Protein AF-X0VJD3-F1 (afdb_monomer_lite)

Secondary structure (DSSP, 8-state):
--HHHHHHHTT----S-SS-EEEEEEEBTEEEETTT--EEE-SSTTTTT-TT-BT-HHHHHHHTTS-HHHHT----TTT---HHHHHHHHHHHHHTPPTT--EEEEESSHHHHHHHHHHHHHHHHHT-SS-TTT-SSS-EEEEE-

Organism: NCBI:txid412755

Structure (mmCIF, N/CA/C/O backbone):
data_AF-X0VJD3-F1
#
_entry.id   AF-X0VJD3-F1
#
loop_
_atom_site.group_PDB
_atom_site.id
_atom_site.type_symbol
_atom_site.label_atom_id
_atom_site.label_alt_id
_atom_site.label_comp_id
_atom_site.label_asym_id
_atom_site.label_entity_id
_atom_site.label_seq_id
_atom_site.pdbx_PDB_ins_code
_atom_site.Cartn_x
_atom_site.Cartn_y
_atom_site.Cartn_z
_atom_site.occupancy
_atom_site.B_iso_or_equiv
_atom_site.auth_seq_id
_atom_site.auth_comp_id
_atom_site.auth_asym_id
_atom_site.auth_atom_id
_atom_site.pdbx_PDB_model_num
ATOM 1 N N . MET A 1 1 ? -21.243 16.702 17.157 1.00 73.00 1 MET A N 1
ATOM 2 C CA . MET A 1 1 ? -21.025 16.266 15.757 1.00 73.00 1 MET A CA 1
ATOM 3 C C . MET A 1 1 ? -20.664 14.786 15.741 1.00 73.00 1 MET A C 1
ATOM 5 O O . MET A 1 1 ? -19.833 14.384 16.548 1.00 73.00 1 MET A O 1
ATOM 9 N N . SER A 1 2 ? -21.259 13.981 14.853 1.00 91.81 2 SER A N 1
ATOM 10 C CA . SER A 1 2 ? -20.820 12.595 14.615 1.00 91.81 2 SER A CA 1
ATOM 11 C C . SER A 1 2 ? -19.433 12.568 13.960 1.00 91.81 2 SER A C 1
ATOM 13 O O . SER A 1 2 ? -19.016 13.550 13.339 1.00 91.81 2 SER A O 1
ATOM 15 N N . ARG A 1 3 ? -18.711 11.444 14.045 1.00 95.50 3 ARG A N 1
ATOM 16 C CA . ARG A 1 3 ? -17.407 11.315 13.373 1.00 95.50 3 ARG A CA 1
ATOM 17 C C . ARG A 1 3 ? -17.502 11.520 11.848 1.00 95.50 3 ARG A C 1
ATOM 19 O O . ARG A 1 3 ? -16.632 12.173 11.288 1.00 95.50 3 ARG A O 1
ATOM 26 N N . LEU A 1 4 ? -18.586 11.076 11.202 1.00 94.88 4 LEU A N 1
ATOM 27 C CA . LEU A 1 4 ? -18.833 11.318 9.769 1.00 94.88 4 LEU A CA 1
ATOM 28 C C . LEU A 1 4 ? -19.010 12.809 9.455 1.00 94.88 4 LEU A C 1
ATOM 30 O O . LEU A 1 4 ? -18.400 13.324 8.528 1.00 94.88 4 LEU A O 1
ATOM 34 N N . SER A 1 5 ? -19.782 13.535 10.272 1.00 95.12 5 SER A N 1
ATOM 35 C CA . SER A 1 5 ? -19.975 14.979 10.068 1.00 95.12 5 SER A CA 1
ATOM 36 C C . SER A 1 5 ? -18.678 15.783 10.221 1.00 95.12 5 SER A C 1
ATOM 38 O O . SER A 1 5 ? -18.516 16.807 9.566 1.00 95.12 5 SER A O 1
ATOM 40 N N . ARG A 1 6 ? -17.724 15.295 11.029 1.00 97.12 6 ARG A N 1
ATOM 41 C CA . ARG A 1 6 ? -16.385 15.890 11.141 1.00 97.12 6 ARG A CA 1
ATOM 42 C C . ARG A 1 6 ? -15.562 15.687 9.867 1.00 97.12 6 ARG A C 1
ATOM 44 O O . ARG A 1 6 ? -14.858 16.608 9.482 1.00 97.12 6 ARG A O 1
ATOM 51 N N . LEU A 1 7 ? -15.663 14.530 9.203 1.00 96.75 7 LEU A N 1
ATOM 52 C CA . LEU A 1 7 ? -15.008 14.307 7.904 1.00 96.75 7 LEU A CA 1
ATOM 53 C C . LEU A 1 7 ? -15.555 15.264 6.841 1.00 96.75 7 LEU A C 1
ATOM 55 O O . LEU A 1 7 ? -14.773 15.934 6.174 1.00 96.75 7 LEU A O 1
ATOM 59 N N . ALA A 1 8 ? -16.882 15.393 6.761 1.00 95.94 8 ALA A N 1
ATOM 60 C CA . ALA A 1 8 ? -17.530 16.331 5.845 1.00 95.94 8 ALA A CA 1
ATOM 61 C C . ALA A 1 8 ? -17.113 17.785 6.111 1.00 95.94 8 ALA A C 1
ATOM 63 O O . ALA A 1 8 ? -16.750 18.513 5.192 1.00 95.94 8 ALA A O 1
ATOM 64 N N . HIS A 1 9 ? -17.092 18.195 7.382 1.00 97.75 9 HIS A N 1
ATOM 65 C CA . HIS A 1 9 ? -16.596 19.513 7.782 1.00 97.75 9 HIS A CA 1
ATOM 66 C C . HIS A 1 9 ? -15.129 19.741 7.386 1.00 97.75 9 HIS A C 1
ATOM 68 O O . HIS A 1 9 ? -14.742 20.859 7.064 1.00 97.75 9 HIS A O 1
ATOM 74 N N . ASN A 1 10 ? -14.317 18.684 7.377 1.00 97.19 10 ASN A N 1
ATOM 75 C CA . ASN A 1 10 ? -12.912 18.737 6.979 1.00 97.19 10 ASN A CA 1
ATOM 76 C C . ASN A 1 10 ? -12.704 18.681 5.452 1.00 97.19 10 ASN A C 1
ATOM 78 O O . ASN A 1 10 ? -11.579 18.481 5.005 1.00 97.19 10 ASN A O 1
ATOM 82 N N . GLY A 1 11 ? -13.760 18.854 4.650 1.00 96.81 11 GLY A N 1
ATOM 83 C CA . GLY A 1 11 ? -13.668 18.939 3.190 1.00 96.81 11 GLY A CA 1
ATOM 84 C C . GLY A 1 11 ? -13.664 17.593 2.466 1.00 96.81 11 GLY A C 1
ATOM 85 O O . GLY A 1 11 ? -13.398 17.554 1.268 1.00 96.81 11 GLY A O 1
ATOM 86 N N . ILE A 1 12 ? -13.963 16.494 3.161 1.00 97.38 12 ILE A N 1
ATOM 87 C CA . ILE A 1 12 ? -14.054 15.163 2.553 1.00 97.38 12 ILE A CA 1
ATOM 88 C C . ILE A 1 12 ? -15.503 14.871 2.158 1.00 97.38 12 ILE A C 1
ATOM 90 O O . ILE A 1 12 ? -16.405 14.962 2.991 1.00 97.38 12 ILE A O 1
ATOM 94 N N . LEU A 1 13 ? -15.738 14.467 0.908 1.00 96.88 13 LEU A N 1
ATOM 95 C CA . LEU A 1 13 ? -17.021 13.890 0.502 1.00 96.88 13 LEU A CA 1
ATOM 96 C C . LEU A 1 13 ? -17.207 12.535 1.203 1.00 96.88 13 LEU A C 1
ATOM 98 O O . LEU A 1 13 ? -16.339 11.672 1.130 1.00 96.88 13 LEU A O 1
ATOM 102 N N . VAL A 1 14 ? -18.326 12.356 1.908 1.00 96.00 14 VAL A N 1
ATOM 103 C CA . VAL A 1 14 ? -18.602 11.141 2.692 1.00 96.00 14 VAL A CA 1
ATOM 104 C C . VAL A 1 14 ? -19.651 10.289 1.974 1.00 96.00 14 VAL A C 1
ATOM 106 O O . VAL A 1 14 ? -20.824 10.308 2.337 1.00 96.00 14 VAL A O 1
ATOM 109 N N . ASP A 1 15 ? -19.226 9.562 0.944 1.00 95.81 15 ASP A N 1
ATOM 110 C CA . ASP A 1 15 ? -20.056 8.667 0.116 1.00 95.81 15 ASP A CA 1
ATOM 111 C C . ASP A 1 15 ? -19.701 7.172 0.263 1.00 95.81 15 ASP A C 1
ATOM 113 O O . ASP A 1 15 ? -20.410 6.305 -0.247 1.00 95.81 15 ASP A O 1
ATOM 117 N N . GLY A 1 16 ? -18.634 6.857 1.002 1.00 92.75 16 GLY A N 1
ATOM 118 C CA . GLY A 1 16 ? -18.245 5.488 1.334 1.00 92.75 16 GLY A CA 1
ATOM 119 C C . GLY A 1 16 ? -19.171 4.800 2.348 1.00 92.75 16 GLY A C 1
ATOM 120 O O . GLY A 1 16 ? -20.202 5.324 2.769 1.00 92.75 16 GLY A O 1
ATOM 121 N N . ILE A 1 17 ? -18.775 3.604 2.801 1.00 92.56 17 ILE A N 1
ATOM 122 C CA . ILE A 1 17 ? -19.527 2.855 3.821 1.00 92.56 17 ILE A CA 1
ATOM 123 C C . ILE A 1 17 ? -19.516 3.661 5.137 1.00 92.56 17 ILE A C 1
ATOM 125 O O . ILE A 1 17 ? -18.439 3.828 5.714 1.00 92.56 17 ILE A O 1
ATOM 129 N N . PRO A 1 18 ? -20.670 4.144 5.652 1.00 92.25 18 PRO A N 1
ATOM 130 C CA . PRO A 1 18 ? -20.730 5.164 6.705 1.00 92.25 18 PRO A CA 1
ATOM 131 C C . PRO A 1 18 ? -20.519 4.571 8.109 1.00 92.25 18 PRO A C 1
ATOM 133 O O . PRO A 1 18 ? -21.368 4.677 8.994 1.00 92.25 18 PRO A O 1
ATOM 136 N N . ARG A 1 19 ? -19.376 3.914 8.314 1.00 93.31 19 ARG A N 1
ATOM 137 C CA . ARG A 1 19 ? -18.949 3.264 9.557 1.00 93.31 19 ARG A CA 1
ATOM 138 C C . ARG A 1 19 ? -17.489 3.585 9.838 1.00 93.31 19 ARG A C 1
ATOM 140 O O . ARG A 1 19 ? -16.718 3.880 8.932 1.00 93.31 19 ARG A O 1
ATOM 147 N N . PHE A 1 20 ? -17.110 3.481 11.105 1.00 96.06 20 PHE A N 1
ATOM 148 C CA . PHE A 1 20 ? -15.708 3.514 11.507 1.00 96.06 20 PHE A CA 1
ATOM 149 C C . PHE A 1 20 ? -15.246 2.096 11.791 1.00 96.06 20 PHE A C 1
ATOM 151 O O . PHE A 1 20 ? -15.904 1.354 12.522 1.00 96.06 20 PHE A O 1
ATOM 158 N N . TRP A 1 21 ? -14.108 1.738 11.215 1.00 96.25 21 TRP A N 1
ATOM 159 C CA . TRP A 1 21 ? -13.557 0.395 11.281 1.00 96.25 21 TRP A CA 1
ATOM 160 C C . TRP A 1 21 ? -12.385 0.348 12.256 1.00 96.25 21 TRP A C 1
ATOM 162 O O . TRP A 1 21 ? -11.562 1.261 12.308 1.00 96.25 21 TRP A O 1
ATOM 172 N N . ASP A 1 22 ? -12.333 -0.713 13.048 1.00 97.44 22 ASP A N 1
ATOM 173 C CA . ASP A 1 22 ? -11.234 -1.021 13.950 1.00 97.44 22 ASP A CA 1
ATOM 174 C C . ASP A 1 22 ? -10.210 -1.880 13.211 1.00 97.44 22 ASP A C 1
ATOM 176 O O . ASP A 1 22 ? -10.310 -3.108 13.180 1.00 97.44 22 ASP A O 1
ATOM 180 N N . LEU A 1 23 ? -9.236 -1.223 12.582 1.00 96.00 23 LEU A N 1
ATOM 181 C CA . LEU A 1 23 ? -8.185 -1.917 11.845 1.00 96.00 23 LEU A CA 1
ATOM 182 C C . LEU A 1 23 ? -7.303 -2.757 12.769 1.00 96.00 23 LEU A C 1
ATOM 184 O O . LEU A 1 23 ? -6.951 -3.861 12.382 1.00 96.00 23 LEU A O 1
ATOM 188 N N . SER A 1 24 ? -7.004 -2.301 13.989 1.00 95.62 24 SER A N 1
ATOM 189 C CA . SER A 1 24 ? -6.176 -3.047 14.950 1.00 95.62 24 SER A CA 1
ATOM 190 C C . SER A 1 24 ? -6.854 -4.331 15.435 1.00 95.62 24 SER A C 1
ATOM 192 O O . SER A 1 24 ? -6.189 -5.341 15.647 1.00 95.62 24 SER A O 1
ATOM 194 N N . GLY A 1 25 ? -8.179 -4.308 15.595 1.00 96.00 25 GLY A N 1
ATOM 195 C CA . GLY A 1 25 ? -8.984 -5.472 15.976 1.00 96.00 25 GLY A CA 1
ATOM 196 C C . GLY A 1 25 ? -9.457 -6.350 14.811 1.00 96.00 25 GLY A C 1
ATOM 197 O O . GLY A 1 25 ? -10.116 -7.362 15.052 1.00 96.00 25 GLY A O 1
ATOM 198 N N . SER A 1 26 ? -9.164 -5.982 13.560 1.00 97.69 26 SER A N 1
ATOM 199 C CA . SER A 1 26 ? -9.545 -6.751 12.364 1.00 97.69 26 SER A CA 1
ATOM 200 C C . SER A 1 26 ? -8.495 -7.811 12.030 1.00 97.69 26 SER A C 1
ATOM 202 O O . SER A 1 26 ? -7.306 -7.557 12.175 1.00 97.69 26 SER A O 1
ATOM 204 N N . VAL A 1 27 ? -8.899 -9.010 11.595 1.00 97.31 27 VAL A N 1
ATOM 205 C CA . VAL A 1 27 ? -7.963 -10.127 11.341 1.00 97.31 27 VAL A CA 1
ATOM 206 C C . VAL A 1 27 ? -8.426 -10.987 10.166 1.00 97.31 27 VAL A C 1
ATOM 208 O O . VAL A 1 27 ? -9.565 -11.458 10.131 1.00 97.31 27 VAL A O 1
ATOM 211 N N . GLY A 1 28 ? -7.526 -11.254 9.218 1.00 96.75 28 GLY A N 1
ATOM 212 C CA . GLY A 1 28 ? -7.822 -12.003 7.997 1.00 96.75 28 GLY A CA 1
ATOM 213 C C . GLY A 1 28 ? -8.931 -11.321 7.197 1.00 96.75 28 GLY A C 1
ATOM 214 O O . GLY A 1 28 ? -8.925 -10.106 7.042 1.00 96.75 28 GLY A O 1
ATOM 215 N N . SER A 1 29 ? -9.926 -12.079 6.739 1.00 97.38 29 SER A N 1
ATOM 216 C CA . SER A 1 29 ? -11.098 -11.544 6.023 1.00 97.38 29 SER A CA 1
ATOM 217 C C . SER A 1 29 ? -12.192 -10.996 6.954 1.00 97.38 29 SER A C 1
ATOM 219 O O . SER A 1 29 ? -13.360 -10.974 6.581 1.00 97.38 29 SER A O 1
ATOM 221 N N . ARG A 1 30 ? -11.873 -10.632 8.203 1.00 97.94 30 ARG A N 1
ATOM 222 C CA . ARG A 1 30 ? -12.855 -10.152 9.189 1.00 97.94 30 ARG A CA 1
ATOM 223 C C . ARG A 1 30 ? -12.572 -8.707 9.571 1.00 97.94 30 ARG A C 1
ATOM 225 O O . ARG A 1 30 ? -11.562 -8.431 10.216 1.00 97.94 30 ARG A O 1
ATOM 232 N N . LEU A 1 31 ? -13.499 -7.823 9.217 1.00 97.50 31 LEU A N 1
ATOM 233 C CA . LEU A 1 31 ? -13.444 -6.393 9.499 1.00 97.50 31 LEU A CA 1
ATOM 234 C C . LEU A 1 31 ? -14.338 -6.059 10.698 1.00 97.50 31 LEU A C 1
ATOM 236 O O . LEU A 1 31 ? -15.534 -6.359 10.702 1.00 97.50 31 LEU A O 1
ATOM 240 N N . ARG A 1 32 ? -13.758 -5.454 11.733 1.00 98.06 32 ARG A N 1
ATOM 241 C CA . ARG A 1 32 ? -14.455 -5.108 12.977 1.00 98.06 32 ARG A CA 1
ATOM 242 C C . ARG A 1 32 ? -14.970 -3.673 12.928 1.00 98.06 32 ARG A C 1
ATOM 244 O O . ARG A 1 32 ? -14.218 -2.744 12.656 1.00 98.06 32 ARG A O 1
ATOM 251 N N . GLU A 1 33 ? -16.251 -3.469 13.215 1.00 97.56 33 GLU A N 1
ATOM 252 C CA . GLU A 1 33 ? -16.826 -2.133 13.401 1.00 97.56 33 GLU A CA 1
ATOM 253 C C . GLU A 1 33 ? -16.452 -1.577 14.781 1.00 97.56 33 GLU A C 1
ATOM 255 O O . GLU A 1 33 ? -16.603 -2.253 15.799 1.00 97.56 33 GLU A O 1
ATOM 260 N N . MET A 1 34 ? -16.003 -0.323 14.821 1.00 97.06 34 MET A N 1
ATOM 261 C CA . MET A 1 34 ? -15.495 0.326 16.031 1.00 97.06 34 MET A CA 1
ATOM 262 C C . MET A 1 34 ? -16.586 0.552 17.089 1.00 97.06 34 MET A C 1
ATOM 264 O O . MET A 1 34 ? -16.336 0.350 18.273 1.00 97.06 34 MET A O 1
ATOM 268 N N . ASP A 1 35 ? -17.785 0.979 16.677 1.00 95.25 35 ASP A N 1
ATOM 269 C CA . ASP A 1 35 ? -18.845 1.408 17.607 1.00 95.25 35 ASP A CA 1
ATOM 270 C C . ASP A 1 35 ? -19.565 0.245 18.290 1.00 95.25 35 ASP A C 1
ATOM 272 O O . ASP A 1 35 ? -19.893 0.317 19.472 1.00 95.25 35 ASP A O 1
ATOM 276 N N . THR A 1 36 ? -19.827 -0.830 17.549 1.00 96.62 36 THR A N 1
ATOM 277 C CA . THR A 1 36 ? -20.613 -1.968 18.048 1.00 96.62 36 THR A CA 1
ATOM 278 C C . THR A 1 36 ? -19.752 -3.187 18.366 1.00 96.62 36 THR A C 1
ATOM 280 O O . THR A 1 36 ? -20.227 -4.127 19.002 1.00 96.62 36 THR A O 1
ATOM 283 N N . GLY A 1 37 ? -18.510 -3.221 17.875 1.00 96.94 37 GLY A N 1
ATOM 284 C CA . GLY A 1 37 ? -17.661 -4.407 17.899 1.00 96.94 37 GL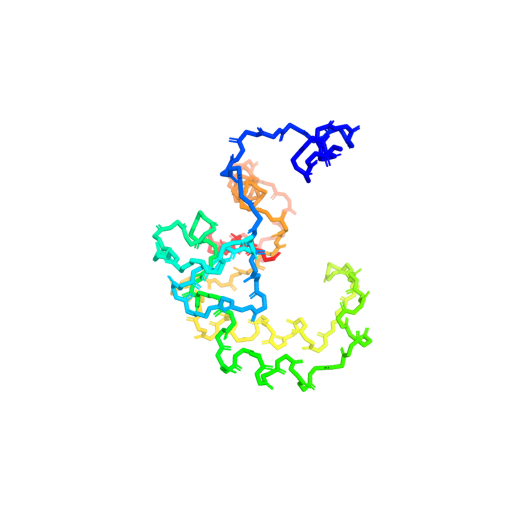Y A CA 1
ATOM 285 C C . GLY A 1 37 ? -18.122 -5.533 16.970 1.00 96.94 37 GLY A C 1
ATOM 286 O O . GLY A 1 37 ? -17.523 -6.609 17.007 1.00 96.94 37 GLY A O 1
ATOM 287 N N . ARG A 1 38 ? -19.167 -5.326 16.150 1.00 97.94 38 ARG A N 1
ATOM 288 C CA . ARG A 1 38 ? -19.652 -6.328 15.191 1.00 97.94 38 ARG A CA 1
ATOM 289 C C . ARG A 1 38 ? -18.576 -6.652 14.166 1.00 97.94 38 ARG A C 1
ATOM 291 O O . ARG A 1 38 ? -17.850 -5.775 13.702 1.00 97.94 38 ARG A O 1
ATOM 298 N N . ILE A 1 39 ? -18.516 -7.924 13.797 1.00 98.06 39 ILE A N 1
ATOM 299 C CA . ILE A 1 39 ? -17.559 -8.442 12.827 1.00 98.06 39 ILE A CA 1
ATOM 300 C C . ILE A 1 39 ? -18.281 -8.685 11.506 1.00 98.06 39 ILE A C 1
ATOM 302 O O . ILE A 1 39 ? -19.305 -9.365 11.465 1.00 98.06 39 ILE A O 1
ATOM 306 N N . PHE A 1 40 ? -17.713 -8.148 10.434 1.00 97.31 40 PHE A N 1
ATOM 307 C CA . PHE A 1 40 ? -18.177 -8.316 9.067 1.00 97.31 40 PHE A CA 1
ATOM 308 C C . PHE A 1 40 ? -17.192 -9.200 8.305 1.00 97.31 40 PHE A C 1
ATOM 310 O O . PHE A 1 40 ? -15.978 -9.057 8.452 1.00 97.31 40 PHE A O 1
ATOM 317 N N . LEU A 1 41 ? -17.717 -10.121 7.496 1.00 97.94 41 LEU A N 1
ATOM 318 C CA . LEU A 1 41 ? -16.912 -10.863 6.530 1.00 97.94 41 LEU A CA 1
ATOM 319 C C . LEU A 1 41 ? -16.642 -9.953 5.327 1.00 97.94 41 LEU A C 1
ATOM 321 O O . LEU A 1 41 ? -17.582 -9.447 4.714 1.00 97.94 41 LEU A O 1
ATOM 325 N N . ASP A 1 42 ? -15.369 -9.730 5.030 1.00 97.12 42 ASP A N 1
ATOM 326 C CA . ASP A 1 42 ? -14.917 -8.834 3.975 1.00 97.12 42 ASP A CA 1
ATOM 327 C C . ASP A 1 42 ? -14.748 -9.581 2.642 1.00 97.12 42 ASP A C 1
ATOM 329 O O . ASP A 1 42 ? -13.831 -10.386 2.481 1.00 97.12 42 ASP A O 1
ATOM 333 N N . PHE A 1 43 ? -15.636 -9.289 1.690 1.00 96.06 43 PHE A N 1
ATOM 334 C CA . PHE A 1 43 ? -15.516 -9.667 0.273 1.00 96.06 43 PHE A CA 1
ATOM 335 C C . PHE A 1 43 ? -15.123 -8.479 -0.621 1.00 96.06 43 PHE A C 1
ATOM 337 O O . PHE A 1 43 ? -15.105 -8.599 -1.842 1.00 96.06 43 PHE A O 1
ATOM 344 N N . HIS A 1 44 ? -14.851 -7.317 -0.026 1.00 94.38 44 HIS A N 1
ATOM 345 C CA . HIS A 1 44 ? -14.429 -6.108 -0.719 1.00 94.38 44 HIS A CA 1
ATOM 346 C C . HIS A 1 44 ? -12.903 -6.064 -0.864 1.00 94.38 44 HIS A C 1
ATOM 348 O O . HIS A 1 44 ? -12.399 -5.698 -1.925 1.00 94.38 44 HIS A O 1
ATOM 354 N N . THR A 1 45 ? -12.147 -6.482 0.160 1.00 93.69 45 THR A N 1
ATOM 355 C CA . THR A 1 45 ? -10.671 -6.606 0.131 1.00 93.69 45 THR A CA 1
ATOM 356 C C . THR A 1 45 ? -9.949 -5.336 -0.335 1.00 93.69 45 THR A C 1
ATOM 358 O O . THR A 1 45 ? -8.920 -5.392 -1.001 1.00 93.69 45 THR A O 1
ATOM 361 N N . GLY A 1 46 ? -10.519 -4.169 -0.023 1.00 92.25 46 GLY A N 1
ATOM 362 C CA . GLY A 1 46 ? -9.980 -2.875 -0.446 1.00 92.25 46 GLY A CA 1
ATOM 363 C C . GLY A 1 46 ? -9.943 -2.711 -1.967 1.00 92.25 46 GLY A C 1
ATOM 364 O O . GLY A 1 46 ? -8.920 -2.290 -2.493 1.00 92.25 46 GLY A O 1
ATOM 365 N N . TYR A 1 47 ? -11.010 -3.093 -2.674 1.00 93.88 47 TYR A N 1
ATOM 366 C CA . TYR A 1 47 ? -11.023 -3.159 -4.143 1.00 93.88 47 TYR A CA 1
ATOM 367 C C . TYR A 1 47 ? -9.970 -4.129 -4.712 1.00 93.88 47 TYR A C 1
ATOM 369 O O . TYR A 1 47 ? -9.399 -3.890 -5.770 1.00 93.88 47 TYR A O 1
ATOM 377 N N . GLY A 1 48 ? -9.700 -5.227 -3.998 1.00 94.06 48 GLY A N 1
ATOM 378 C CA . GLY A 1 48 ? -8.722 -6.247 -4.394 1.00 94.06 48 GLY A CA 1
ATOM 379 C C . GLY A 1 48 ? -7.271 -5.961 -3.984 1.00 94.06 48 GLY A C 1
ATOM 380 O O . GLY A 1 48 ? -6.403 -6.783 -4.262 1.00 94.06 48 GLY A O 1
ATOM 381 N N . SER A 1 49 ? -6.995 -4.845 -3.300 1.00 93.56 49 SER A N 1
ATOM 382 C CA . SER A 1 49 ? -5.640 -4.435 -2.883 1.00 93.56 49 SER A CA 1
ATOM 383 C C . SER A 1 49 ? -5.137 -5.073 -1.578 1.00 93.56 49 SER A C 1
ATOM 385 O O . SER A 1 49 ? -3.978 -4.890 -1.212 1.00 93.56 49 SER A O 1
ATOM 387 N N . LEU A 1 50 ? -5.971 -5.838 -0.859 1.00 94.94 50 LEU A N 1
ATOM 388 C CA . LEU A 1 50 ? -5.609 -6.507 0.402 1.00 94.94 50 LEU A CA 1
ATOM 389 C C . LEU A 1 50 ? -5.490 -8.037 0.240 1.00 94.94 50 LEU A C 1
ATOM 391 O O . LEU A 1 50 ? -6.336 -8.774 0.755 1.00 94.94 50 LEU A O 1
ATOM 395 N N . PRO A 1 51 ? -4.429 -8.560 -0.409 1.00 93.75 51 PRO A N 1
ATOM 396 C CA . PRO A 1 51 ? -4.321 -9.983 -0.750 1.00 93.75 51 PRO A CA 1
ATOM 397 C C . PRO A 1 51 ? -4.185 -10.916 0.465 1.00 93.75 51 PRO A C 1
ATOM 399 O O . PRO A 1 51 ? -4.514 -12.095 0.376 1.00 93.75 51 PRO A O 1
ATOM 402 N N . LEU A 1 52 ? -3.706 -10.409 1.607 1.00 95.75 52 LEU A N 1
ATOM 403 C CA . LEU A 1 52 ? -3.517 -11.189 2.841 1.00 95.75 52 LEU A CA 1
ATOM 404 C C . LEU A 1 52 ? -4.597 -10.919 3.905 1.00 95.75 52 LEU A C 1
ATOM 406 O O . LEU A 1 52 ? -4.541 -11.489 4.999 1.00 95.75 52 LEU A O 1
ATOM 410 N N . GLY A 1 53 ? -5.569 -10.051 3.602 1.00 96.50 53 GLY A N 1
ATOM 411 C CA . GLY A 1 53 ? -6.526 -9.531 4.577 1.00 96.50 53 GLY A CA 1
ATOM 412 C C . GLY A 1 53 ? -5.880 -8.649 5.655 1.00 96.50 53 GLY A C 1
ATOM 413 O O . GLY A 1 53 ? -4.732 -8.217 5.545 1.00 96.50 53 GLY A O 1
ATOM 414 N N . TYR A 1 54 ? -6.631 -8.371 6.719 1.00 97.31 54 TYR A N 1
ATOM 415 C CA . TYR A 1 54 ? -6.192 -7.507 7.815 1.00 97.31 54 TYR A CA 1
ATOM 416 C C . TYR A 1 54 ? -5.214 -8.234 8.751 1.00 97.31 54 TYR A C 1
ATOM 418 O O . TYR A 1 54 ? -5.456 -9.378 9.139 1.00 97.31 54 TYR A O 1
ATOM 426 N N . ASN A 1 55 ? -4.134 -7.559 9.163 1.00 96.88 55 ASN A N 1
ATOM 427 C CA . ASN A 1 55 ? -3.241 -7.993 10.250 1.00 96.88 55 ASN A CA 1
ATOM 428 C C . ASN A 1 55 ? -2.723 -9.437 10.137 1.00 96.88 55 ASN A C 1
ATOM 430 O O . ASN A 1 55 ? -2.717 -10.192 11.111 1.00 96.88 55 ASN A O 1
ATOM 434 N N . HIS A 1 56 ? -2.284 -9.841 8.942 1.00 97.00 56 HIS A N 1
ATOM 435 C CA . HIS A 1 56 ? -1.740 -11.180 8.730 1.00 97.00 56 HIS A CA 1
ATOM 436 C C . HIS A 1 56 ? -0.573 -11.463 9.709 1.00 97.00 56 HIS A C 1
ATOM 438 O O . HIS A 1 56 ? 0.406 -10.709 9.702 1.00 97.00 56 HIS A O 1
ATOM 444 N N . PRO A 1 57 ? -0.602 -12.549 10.514 1.00 95.12 57 PRO A N 1
ATOM 445 C CA . PRO A 1 57 ? 0.353 -12.750 11.611 1.00 95.12 57 PRO A CA 1
ATOM 446 C C . PRO A 1 57 ? 1.822 -12.706 11.182 1.00 95.12 57 PRO A C 1
ATOM 448 O O . PRO A 1 57 ? 2.639 -12.060 11.832 1.00 95.12 57 PRO A O 1
ATOM 451 N N . LYS A 1 58 ? 2.154 -13.322 10.038 1.00 95.69 58 LYS A N 1
ATOM 452 C CA . LYS A 1 58 ? 3.528 -13.298 9.506 1.00 95.69 58 LYS A CA 1
ATOM 453 C C . LYS A 1 58 ? 3.963 -11.910 9.031 1.00 95.69 58 LYS A C 1
ATOM 455 O O . LYS A 1 58 ? 5.152 -11.626 9.060 1.00 95.69 58 LYS A O 1
ATOM 460 N N . MET A 1 59 ? 3.029 -11.063 8.585 1.00 94.19 59 MET A N 1
ATOM 461 C CA . MET A 1 59 ? 3.360 -9.689 8.194 1.00 94.19 59 MET A CA 1
ATOM 462 C C . MET A 1 59 ? 3.633 -8.851 9.434 1.00 94.19 59 MET A C 1
ATOM 464 O O . MET A 1 59 ? 4.673 -8.212 9.502 1.00 94.19 59 MET A O 1
ATOM 468 N N . LEU A 1 60 ? 2.772 -8.938 10.453 1.00 94.44 60 LEU A N 1
ATOM 469 C CA . LEU A 1 60 ? 2.987 -8.239 11.721 1.00 94.44 60 LEU A CA 1
ATOM 470 C C . LEU A 1 60 ? 4.316 -8.627 12.381 1.00 94.44 60 LEU A C 1
ATOM 472 O O . LEU A 1 60 ? 5.058 -7.749 12.807 1.00 94.44 60 LEU A O 1
ATOM 476 N N . GLU A 1 61 ? 4.653 -9.920 12.404 1.00 95.12 61 GLU A N 1
ATOM 477 C CA . GLU A 1 61 ? 5.929 -10.407 12.946 1.00 95.12 61 GLU A CA 1
ATOM 478 C C . GLU A 1 61 ? 7.147 -9.847 12.185 1.00 95.12 61 GLU A C 1
ATOM 480 O O . GLU A 1 61 ? 8.192 -9.571 12.776 1.00 95.12 61 GLU A O 1
ATOM 485 N N . ARG A 1 62 ? 7.033 -9.678 10.862 1.00 91.56 62 ARG A N 1
ATOM 486 C CA . ARG A 1 62 ? 8.097 -9.100 10.029 1.00 91.56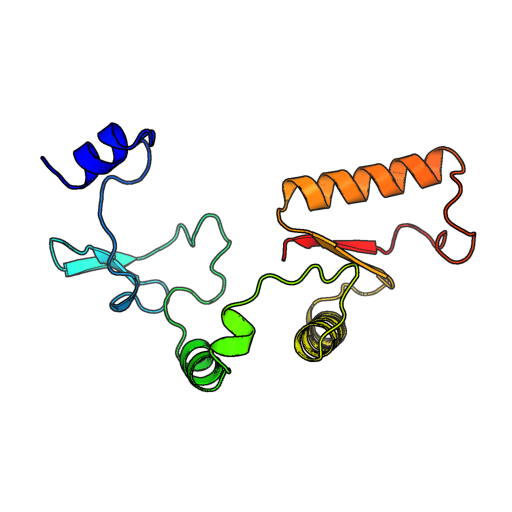 62 ARG A CA 1
ATOM 487 C 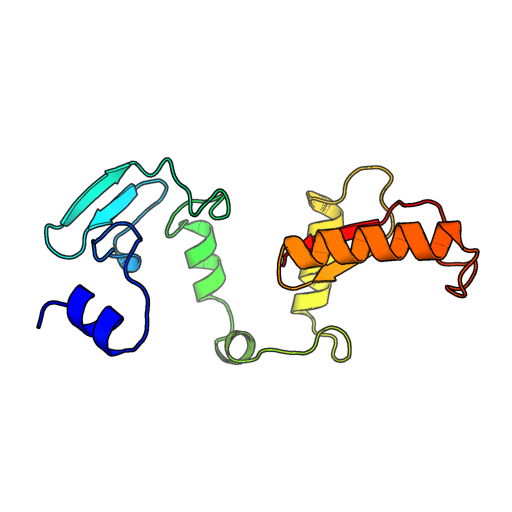C . ARG A 1 62 ? 8.191 -7.592 10.236 1.00 91.56 62 ARG A C 1
ATOM 489 O O . ARG A 1 62 ? 9.277 -7.099 10.517 1.00 91.56 62 ARG A O 1
ATOM 496 N N . CYS A 1 63 ? 7.063 -6.887 10.191 1.00 90.69 63 CYS A N 1
ATOM 497 C CA . CYS A 1 63 ? 6.992 -5.446 10.420 1.00 90.69 63 CYS A CA 1
ATOM 498 C C . CYS A 1 63 ? 7.496 -5.058 11.815 1.00 90.69 63 CYS A C 1
ATOM 500 O O . CYS A 1 63 ? 8.178 -4.050 11.942 1.00 90.69 63 CYS A O 1
ATOM 502 N N . SER A 1 64 ? 7.253 -5.874 12.850 1.00 91.75 64 SER A N 1
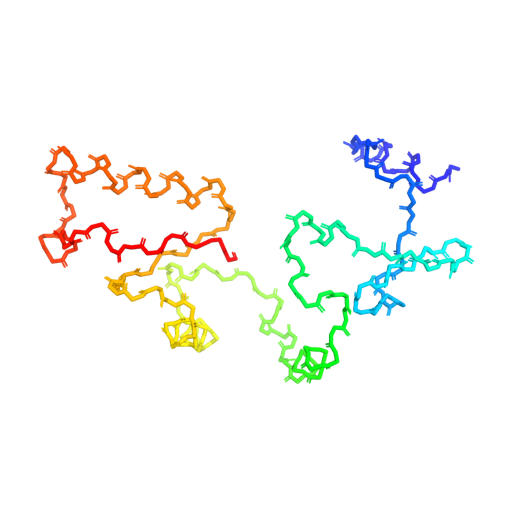ATOM 503 C CA . SER A 1 64 ? 7.761 -5.597 14.204 1.00 91.75 64 SER A CA 1
ATOM 504 C C . SER A 1 64 ? 9.287 -5.636 14.324 1.00 91.75 64 SER A C 1
ATOM 506 O O . SER A 1 64 ? 9.827 -5.179 15.326 1.00 91.75 64 SER A O 1
ATOM 508 N N . LYS A 1 65 ? 9.980 -6.211 13.334 1.00 92.06 65 LYS A N 1
ATOM 509 C CA . LYS A 1 65 ? 11.447 -6.295 13.287 1.00 92.06 65 LYS A CA 1
ATOM 510 C C . LYS A 1 65 ? 12.068 -5.194 12.422 1.00 92.06 65 LYS A C 1
ATOM 512 O O . LYS A 1 65 ? 13.290 -5.121 12.355 1.00 92.06 65 LYS A O 1
ATOM 517 N N . TRP A 1 66 ? 11.257 -4.388 11.737 1.00 90.75 66 TRP A N 1
ATOM 518 C CA . TRP A 1 66 ? 11.750 -3.347 10.840 1.00 90.75 66 TRP A CA 1
ATOM 519 C C . TRP A 1 66 ? 12.142 -2.091 11.623 1.00 90.75 66 TRP A C 1
ATOM 521 O O . TRP A 1 66 ? 11.479 -1.723 12.594 1.00 90.75 66 TRP A O 1
ATOM 531 N N . ASP A 1 67 ? 13.209 -1.423 11.189 1.00 92.88 67 ASP A N 1
ATOM 532 C CA . ASP A 1 67 ? 13.611 -0.126 11.722 1.00 92.88 67 ASP A CA 1
ATOM 533 C C . ASP A 1 67 ? 12.570 0.950 11.365 1.00 92.88 67 ASP A C 1
ATOM 535 O O . ASP A 1 67 ? 12.304 1.238 10.196 1.00 92.88 67 ASP A O 1
ATOM 539 N N . VAL A 1 68 ? 11.990 1.570 12.393 1.00 93.75 68 VAL A N 1
ATOM 540 C CA . VAL A 1 68 ? 11.032 2.675 12.250 1.00 93.75 68 VAL A CA 1
ATOM 541 C C . VAL A 1 68 ? 11.657 3.860 11.511 1.00 93.75 68 VAL A C 1
ATOM 543 O O . VAL A 1 68 ? 10.958 4.547 10.771 1.00 93.75 68 VAL A O 1
ATOM 546 N N . GLY A 1 69 ? 12.964 4.087 11.671 1.00 93.88 69 GLY A N 1
ATOM 547 C CA . GLY A 1 69 ? 13.705 5.111 10.945 1.00 93.88 69 GLY A CA 1
ATOM 548 C C . GLY A 1 69 ? 13.688 4.877 9.438 1.00 93.88 69 GLY A C 1
ATOM 549 O O . GLY A 1 69 ? 13.504 5.828 8.690 1.00 93.88 69 GLY A O 1
ATOM 550 N N . VAL A 1 70 ? 13.781 3.626 8.979 1.00 91.50 70 VAL A N 1
ATOM 551 C CA . VAL A 1 70 ? 13.654 3.290 7.550 1.00 91.50 70 VAL A CA 1
ATOM 552 C C . VAL A 1 70 ? 12.236 3.592 7.060 1.00 91.50 70 VAL A C 1
ATOM 554 O O . VAL A 1 70 ? 12.064 4.317 6.082 1.00 91.50 70 VAL A O 1
ATOM 557 N N . LEU A 1 71 ? 11.214 3.129 7.788 1.00 91.19 71 LEU A N 1
ATOM 558 C CA . LEU A 1 71 ? 9.800 3.321 7.425 1.00 91.19 71 LEU A CA 1
ATOM 559 C C . LEU A 1 71 ? 9.339 4.789 7.442 1.00 91.19 71 LEU A C 1
ATOM 561 O O . LEU A 1 71 ? 8.345 5.130 6.805 1.00 91.19 71 LEU A O 1
ATOM 565 N N . ALA A 1 72 ? 10.030 5.657 8.182 1.00 95.38 72 ALA A N 1
ATOM 566 C CA . ALA A 1 72 ? 9.678 7.068 8.308 1.00 95.38 72 ALA A CA 1
ATOM 567 C C . ALA A 1 72 ? 10.025 7.912 7.066 1.00 95.38 72 ALA A C 1
ATOM 569 O O . ALA A 1 72 ? 9.613 9.071 6.991 1.00 95.38 72 ALA A O 1
ATOM 570 N N . ASN A 1 73 ? 10.775 7.364 6.105 1.00 94.62 73 ASN A N 1
ATOM 571 C CA . ASN A 1 73 ? 11.279 8.105 4.951 1.00 94.62 73 ASN A CA 1
ATOM 572 C C . ASN A 1 73 ? 10.571 7.696 3.649 1.00 94.62 73 ASN A C 1
ATOM 574 O O . ASN A 1 73 ? 10.430 6.513 3.355 1.00 94.62 73 ASN A O 1
ATOM 578 N N . LYS A 1 74 ? 10.191 8.684 2.822 1.00 94.50 74 LYS A N 1
ATOM 579 C CA . LYS A 1 74 ? 9.781 8.469 1.422 1.00 94.50 74 LYS A CA 1
ATOM 580 C C . LYS A 1 74 ? 10.932 8.889 0.511 1.00 94.50 74 LYS A C 1
ATOM 582 O O . LYS A 1 74 ? 11.150 10.077 0.285 1.00 94.50 74 LYS A O 1
ATOM 587 N N . VAL A 1 75 ? 11.691 7.903 0.048 1.00 94.25 75 VAL A N 1
ATOM 588 C CA . VAL A 1 75 ? 12.876 8.096 -0.793 1.00 94.25 75 VAL A CA 1
ATOM 589 C C . VAL A 1 75 ? 12.475 8.104 -2.269 1.00 94.25 75 VAL A C 1
ATOM 591 O O . VAL A 1 75 ? 11.593 7.355 -2.690 1.00 94.25 75 VAL A O 1
ATOM 594 N N . ALA A 1 76 ? 13.120 8.956 -3.066 1.00 95.75 76 ALA A N 1
ATOM 595 C CA . ALA A 1 76 ? 13.010 8.914 -4.519 1.00 95.75 76 ALA A CA 1
ATOM 596 C C . ALA A 1 76 ? 13.890 7.776 -5.063 1.00 95.75 76 ALA A C 1
ATOM 598 O O . ALA A 1 76 ? 15.056 7.991 -5.384 1.00 95.75 76 ALA A O 1
ATOM 599 N N . ASN A 1 77 ? 13.336 6.562 -5.150 1.00 95.50 77 ASN A N 1
ATOM 600 C CA . ASN A 1 77 ? 14.065 5.360 -5.596 1.00 95.50 77 ASN A CA 1
ATOM 601 C C . ASN A 1 77 ? 14.607 5.454 -7.037 1.00 95.50 77 ASN A C 1
ATOM 603 O O . ASN A 1 77 ? 15.445 4.648 -7.430 1.00 95.50 77 ASN A O 1
ATOM 607 N N . SER A 1 78 ? 14.143 6.435 -7.819 1.00 94.31 78 SER A N 1
ATOM 608 C CA . SER A 1 78 ? 14.710 6.801 -9.122 1.00 94.31 78 SER A CA 1
ATOM 609 C C . SER A 1 78 ? 16.144 7.322 -9.031 1.00 94.31 78 SER A C 1
ATOM 611 O O . SER A 1 78 ? 16.914 7.138 -9.968 1.00 94.31 78 SER A O 1
ATOM 613 N N . ASP A 1 79 ? 16.491 7.974 -7.920 1.00 97.25 79 ASP A N 1
ATOM 614 C CA . ASP A 1 79 ? 17.749 8.708 -7.749 1.00 97.25 79 ASP A CA 1
ATOM 615 C C . ASP A 1 79 ? 18.589 8.173 -6.583 1.00 97.25 79 ASP A C 1
ATOM 617 O O . ASP A 1 79 ? 19.810 8.333 -6.557 1.00 97.25 79 ASP A O 1
ATOM 621 N N . ILE A 1 80 ? 17.943 7.551 -5.594 1.00 97.25 80 ILE A N 1
ATOM 622 C CA . ILE A 1 80 ? 18.571 7.071 -4.364 1.00 97.25 80 ILE A CA 1
ATOM 623 C C . ILE A 1 80 ? 18.250 5.589 -4.201 1.00 97.25 80 ILE A C 1
ATOM 625 O O . ILE A 1 80 ? 17.104 5.212 -3.969 1.00 97.25 80 ILE A O 1
ATOM 629 N N . TYR A 1 81 ? 19.278 4.750 -4.273 1.00 96.81 81 TYR A N 1
ATOM 630 C CA . TYR A 1 81 ? 19.140 3.306 -4.104 1.00 96.81 81 TYR A CA 1
ATOM 631 C C . TYR A 1 81 ? 19.342 2.895 -2.645 1.00 96.81 81 TYR A C 1
ATOM 633 O O . TYR A 1 81 ? 20.255 3.384 -1.975 1.00 96.81 81 TYR A O 1
ATOM 641 N N . THR A 1 82 ? 18.511 1.968 -2.167 1.00 96.50 82 THR A N 1
ATOM 642 C CA . THR A 1 82 ? 18.601 1.397 -0.818 1.00 96.50 82 THR A CA 1
ATOM 643 C C . THR A 1 82 ? 18.627 -0.129 -0.867 1.00 96.50 82 THR A C 1
ATOM 645 O O . THR A 1 82 ? 18.237 -0.745 -1.862 1.00 96.50 82 THR A O 1
ATOM 648 N N . GLU A 1 83 ? 19.077 -0.744 0.224 1.00 95.50 83 GLU A N 1
ATOM 649 C CA . GLU A 1 83 ? 19.095 -2.200 0.379 1.00 95.50 83 GLU A CA 1
ATOM 650 C C . GLU A 1 83 ? 17.674 -2.788 0.307 1.00 95.50 83 GLU A C 1
ATOM 652 O O . GLU A 1 83 ? 17.447 -3.820 -0.316 1.00 95.50 83 GLU A O 1
ATOM 657 N N . GLU A 1 84 ? 16.683 -2.095 0.872 1.00 94.25 84 GLU A N 1
ATOM 658 C CA . GLU A 1 84 ? 15.274 -2.493 0.814 1.00 94.25 84 GLU A CA 1
ATOM 659 C C . GLU A 1 84 ? 14.745 -2.501 -0.622 1.00 94.25 84 GLU A C 1
ATOM 661 O O . GLU A 1 84 ? 13.998 -3.407 -1.001 1.00 94.25 84 GLU A O 1
ATOM 666 N N . PHE A 1 85 ? 15.144 -1.514 -1.431 1.00 96.12 85 PHE A N 1
ATOM 667 C CA . PHE A 1 85 ? 14.767 -1.455 -2.839 1.00 96.12 85 PHE A CA 1
ATOM 668 C C . PHE A 1 85 ? 15.383 -2.615 -3.631 1.00 96.12 85 PHE A C 1
ATOM 670 O O . PHE A 1 85 ? 14.675 -3.288 -4.385 1.00 96.12 85 PHE A O 1
ATOM 677 N N . LEU A 1 86 ? 16.667 -2.916 -3.402 1.00 97.06 86 LEU A N 1
ATOM 678 C CA . LEU A 1 86 ? 17.332 -4.074 -4.003 1.00 97.06 86 LEU A CA 1
ATOM 679 C C . LEU A 1 86 ? 16.609 -5.379 -3.636 1.00 97.06 86 LEU A C 1
ATOM 681 O O . LEU A 1 86 ? 16.148 -6.091 -4.527 1.00 97.06 86 LEU A O 1
ATOM 685 N N . GLN A 1 87 ? 16.414 -5.641 -2.341 1.00 95.94 87 GLN A N 1
ATOM 686 C CA . GLN A 1 87 ? 15.756 -6.859 -1.851 1.00 95.94 87 GLN A CA 1
ATOM 687 C C . GLN A 1 87 ? 14.335 -7.022 -2.399 1.00 95.94 87 GLN A C 1
ATOM 689 O O . GLN A 1 87 ? 13.919 -8.134 -2.739 1.00 95.94 87 GLN A O 1
ATOM 694 N N . PHE A 1 88 ? 13.582 -5.923 -2.516 1.00 95.50 88 PHE A N 1
ATOM 695 C CA . PHE A 1 88 ? 12.268 -5.943 -3.151 1.00 95.50 88 PHE A CA 1
ATOM 696 C C . PHE A 1 88 ? 12.364 -6.378 -4.617 1.00 95.50 88 PHE A C 1
ATOM 698 O O . PHE A 1 88 ? 11.665 -7.309 -5.019 1.00 95.50 88 PHE A O 1
ATOM 705 N N . THR A 1 89 ? 13.230 -5.740 -5.411 1.00 96.38 89 THR A N 1
ATOM 706 C CA . THR A 1 89 ? 13.346 -6.041 -6.848 1.00 96.38 89 THR A CA 1
ATOM 707 C C . THR A 1 89 ? 13.832 -7.467 -7.114 1.00 96.38 89 THR A C 1
ATOM 709 O O . THR A 1 89 ? 13.297 -8.130 -8.004 1.00 96.38 89 THR A O 1
ATOM 712 N N . GLU A 1 90 ? 14.763 -7.988 -6.308 1.00 97.31 90 GLU A N 1
ATOM 713 C CA . GLU A 1 90 ? 15.205 -9.385 -6.379 1.00 97.31 90 GLU A CA 1
ATOM 714 C C . GLU A 1 90 ? 14.057 -10.350 -6.073 1.00 97.31 90 GLU A C 1
ATOM 716 O O . GLU A 1 90 ? 13.782 -11.271 -6.851 1.00 97.31 90 GLU A O 1
ATOM 721 N N . LYS A 1 91 ? 13.327 -10.115 -4.974 1.00 97.19 91 LYS A N 1
ATOM 722 C CA . LYS A 1 91 ? 12.223 -10.994 -4.582 1.00 97.19 91 LYS A CA 1
ATOM 723 C C . LYS A 1 91 ? 11.066 -10.940 -5.574 1.00 97.19 91 LYS A C 1
ATOM 725 O O . LYS A 1 91 ? 10.458 -11.978 -5.858 1.00 97.19 91 LYS A O 1
ATOM 730 N N . PHE A 1 92 ? 10.772 -9.758 -6.112 1.00 96.19 92 PHE A N 1
ATOM 731 C CA . PHE A 1 92 ? 9.767 -9.580 -7.153 1.00 96.19 92 PHE A CA 1
ATOM 732 C C . PHE A 1 92 ? 10.152 -10.356 -8.412 1.00 96.19 92 PHE A C 1
ATOM 734 O O . PHE A 1 92 ? 9.335 -11.125 -8.922 1.00 96.19 92 PHE A O 1
ATOM 741 N N . ARG A 1 93 ? 11.408 -10.229 -8.863 1.00 95.00 93 ARG A N 1
ATOM 742 C CA . ARG A 1 93 ? 11.919 -10.963 -10.026 1.00 95.00 93 ARG A CA 1
ATOM 743 C C . ARG A 1 93 ? 11.782 -12.476 -9.858 1.00 95.00 93 ARG A C 1
ATOM 745 O O . ARG A 1 93 ? 11.356 -13.153 -10.784 1.00 95.00 93 ARG A O 1
ATOM 752 N N . GLU A 1 94 ? 12.103 -12.994 -8.676 1.00 96.06 94 GLU A N 1
ATOM 753 C CA . GLU A 1 94 ? 12.011 -14.425 -8.366 1.00 96.06 94 GLU A CA 1
ATOM 754 C C . GLU A 1 94 ? 10.561 -14.938 -8.308 1.00 96.06 94 GLU A C 1
ATOM 756 O O . GLU A 1 94 ? 10.284 -16.071 -8.695 1.00 96.06 94 GLU A O 1
ATOM 761 N N . THR A 1 95 ? 9.636 -14.129 -7.783 1.00 96.00 95 THR A N 1
ATOM 762 C CA . THR A 1 95 ? 8.315 -14.621 -7.347 1.00 96.00 95 THR A CA 1
ATOM 763 C C . THR A 1 95 ? 7.176 -14.228 -8.281 1.00 96.00 95 THR A C 1
ATOM 765 O O . THR A 1 95 ? 6.238 -15.002 -8.456 1.00 96.00 95 THR A O 1
ATOM 768 N N . ALA A 1 96 ? 7.218 -13.013 -8.825 1.00 94.88 96 ALA A N 1
ATOM 769 C CA . ALA A 1 96 ? 6.072 -12.369 -9.465 1.00 94.88 96 ALA A CA 1
ATOM 770 C C . ALA A 1 96 ? 6.327 -11.947 -10.919 1.00 94.88 96 ALA A C 1
ATOM 772 O O . ALA A 1 96 ? 5.365 -11.663 -11.631 1.00 94.88 96 ALA A O 1
ATOM 773 N N . MET A 1 97 ? 7.584 -11.926 -11.378 1.00 94.75 97 MET A N 1
ATOM 774 C CA . MET A 1 97 ? 7.897 -11.585 -12.765 1.00 94.75 97 MET A CA 1
ATOM 775 C C . MET A 1 97 ? 7.321 -12.632 -13.731 1.00 94.75 97 MET A C 1
ATOM 777 O O . MET A 1 97 ? 7.636 -13.820 -13.604 1.00 94.75 97 MET A O 1
ATOM 781 N N . PRO A 1 98 ? 6.492 -12.235 -14.711 1.00 92.06 98 PRO A N 1
ATOM 782 C CA . PRO A 1 98 ? 5.992 -13.162 -15.715 1.00 92.06 98 PRO A CA 1
ATOM 783 C C . PRO A 1 98 ? 7.127 -13.692 -16.600 1.00 92.06 98 PRO A C 1
ATOM 785 O O . PRO A 1 98 ? 8.068 -12.975 -16.936 1.00 92.06 98 PRO A O 1
ATOM 788 N N . LYS A 1 99 ? 7.022 -14.955 -17.027 1.00 90.44 99 LYS A N 1
ATOM 789 C CA . LYS A 1 99 ? 8.006 -15.562 -17.934 1.00 90.44 99 LYS A CA 1
ATOM 790 C C . LYS A 1 99 ? 8.085 -14.769 -19.242 1.00 90.44 99 LYS A C 1
ATOM 792 O O . LYS A 1 99 ? 7.057 -14.530 -19.869 1.00 90.44 99 LYS A O 1
ATOM 797 N N . GLY A 1 100 ? 9.306 -14.450 -19.660 1.00 88.19 100 GLY A N 1
ATOM 798 C CA . GLY A 1 100 ? 9.580 -13.655 -20.854 1.00 88.19 100 GLY A CA 1
ATOM 799 C C . GLY A 1 100 ? 9.700 -12.161 -20.573 1.00 88.19 100 GLY A C 1
ATOM 800 O O . GLY A 1 100 ? 10.186 -11.461 -21.431 1.00 88.19 100 GLY A O 1
ATOM 801 N N . PHE A 1 101 ? 9.327 -11.654 -19.394 1.00 89.31 101 PHE A N 1
ATOM 802 C CA . PHE A 1 101 ? 9.519 -10.238 -19.079 1.00 89.31 101 PHE A CA 1
ATOM 803 C C . PHE A 1 101 ? 10.891 -10.007 -18.437 1.00 89.31 101 PHE A C 1
ATOM 805 O O . PHE A 1 101 ? 11.176 -10.547 -17.367 1.00 89.31 101 PHE A O 1
ATOM 812 N N . GLU A 1 102 ? 11.728 -9.179 -19.064 1.00 87.50 102 GLU A N 1
ATOM 813 C CA . GLU A 1 102 ? 13.111 -8.936 -18.628 1.00 87.50 102 GLU A CA 1
ATOM 814 C C . GLU A 1 102 ? 13.277 -7.622 -17.849 1.00 87.50 102 GLU A C 1
ATOM 816 O O . GLU A 1 102 ? 14.147 -7.521 -16.971 1.00 87.50 102 GLU A O 1
ATOM 821 N N . HIS A 1 103 ? 12.408 -6.636 -18.093 1.00 90.50 103 HIS A N 1
ATOM 822 C CA . HIS A 1 103 ? 12.510 -5.288 -17.530 1.00 90.50 103 HIS A CA 1
ATOM 823 C C . HIS A 1 103 ? 11.392 -4.993 -16.520 1.00 90.50 103 HIS A C 1
ATOM 825 O O . HIS A 1 103 ? 10.246 -5.405 -16.695 1.00 90.50 103 HIS A O 1
ATOM 831 N N . LEU A 1 104 ? 11.713 -4.248 -15.459 1.00 93.19 104 LEU A N 1
ATOM 832 C CA . LEU A 1 104 ? 10.773 -3.848 -14.408 1.00 93.19 104 LEU A CA 1
ATOM 833 C C . LEU A 1 104 ? 10.795 -2.325 -14.250 1.00 93.19 104 LEU A C 1
ATOM 835 O O . LEU A 1 104 ? 11.858 -1.741 -14.052 1.00 93.19 104 LEU A O 1
ATOM 839 N N . PHE A 1 105 ? 9.618 -1.707 -14.299 1.00 94.12 105 PHE A N 1
ATOM 840 C CA . PHE A 1 105 ? 9.394 -0.294 -14.024 1.00 94.12 105 PHE A CA 1
ATOM 841 C C . PHE A 1 105 ? 8.353 -0.148 -12.905 1.00 94.12 105 PHE A C 1
ATOM 843 O O . PHE A 1 105 ? 7.281 -0.751 -12.955 1.00 94.12 105 PHE A O 1
ATOM 850 N N . LEU A 1 106 ? 8.676 0.646 -11.888 1.00 95.69 106 LEU A N 1
ATOM 851 C CA . LEU A 1 106 ? 7.910 0.780 -10.647 1.00 95.69 106 LEU A CA 1
ATOM 852 C C . LEU A 1 106 ? 7.324 2.191 -10.537 1.00 95.69 106 LEU A C 1
ATOM 854 O O . LEU A 1 106 ? 8.033 3.166 -10.795 1.00 95.69 106 LEU A O 1
ATOM 858 N N . ILE A 1 107 ? 6.043 2.311 -10.178 1.00 95.75 107 ILE A N 1
ATOM 859 C CA . ILE A 1 107 ? 5.347 3.603 -10.083 1.00 95.75 107 ILE A CA 1
ATOM 860 C C . ILE A 1 107 ? 4.205 3.578 -9.056 1.00 95.75 107 ILE A C 1
ATOM 862 O O . ILE A 1 107 ? 3.592 2.546 -8.825 1.00 95.75 107 ILE A O 1
ATOM 866 N N . ASP A 1 108 ? 3.901 4.726 -8.451 1.00 94.69 108 ASP A N 1
ATOM 867 C CA . ASP A 1 108 ? 2.861 4.872 -7.419 1.00 94.69 108 ASP A CA 1
ATOM 868 C C . ASP A 1 108 ? 1.485 5.089 -8.094 1.00 94.69 108 ASP A C 1
ATOM 870 O O . ASP A 1 108 ? 1.129 6.207 -8.480 1.00 94.69 108 ASP A O 1
ATOM 874 N N . GLY A 1 109 ? 0.743 3.999 -8.315 1.00 94.25 109 GLY A N 1
ATOM 875 C CA . GLY A 1 109 ? -0.644 3.991 -8.804 1.00 94.25 109 GLY A CA 1
ATOM 876 C C . GLY A 1 109 ? -0.885 3.246 -10.127 1.00 94.25 109 GLY A C 1
ATOM 877 O O . GLY A 1 109 ? -0.221 3.481 -11.141 1.00 94.25 109 GLY A O 1
ATOM 878 N N . GLY A 1 110 ? -1.924 2.403 -10.164 1.00 93.75 110 GLY A N 1
ATOM 879 C CA . GLY A 1 110 ? -2.233 1.545 -11.316 1.00 93.75 110 GLY A CA 1
ATOM 880 C C . GLY A 1 110 ? -2.564 2.289 -12.615 1.00 93.75 110 GLY A C 1
ATOM 881 O O . GLY A 1 110 ? -2.176 1.853 -13.698 1.00 93.75 110 GLY A O 1
ATOM 882 N N . ALA A 1 111 ? -3.215 3.455 -12.538 1.00 96.88 111 ALA A N 1
ATOM 883 C CA . ALA A 1 111 ? -3.470 4.279 -13.724 1.00 96.88 111 ALA A CA 1
ATOM 884 C C . ALA A 1 111 ? -2.165 4.786 -14.368 1.00 96.88 111 ALA A C 1
ATOM 886 O O . ALA A 1 111 ? -2.052 4.810 -15.592 1.00 96.88 111 ALA A O 1
ATOM 887 N N . LEU A 1 112 ? -1.167 5.146 -13.552 1.00 95.31 112 LEU A N 1
ATOM 888 C CA . LEU A 1 112 ? 0.141 5.584 -14.038 1.00 95.31 112 LEU A CA 1
ATOM 889 C C . LEU A 1 112 ? 0.972 4.418 -14.582 1.00 95.31 112 LEU A C 1
ATOM 891 O O . LEU A 1 112 ? 1.710 4.605 -15.548 1.00 95.31 112 LEU A O 1
ATOM 895 N N . ALA A 1 113 ? 0.820 3.216 -14.020 1.00 95.44 113 ALA A N 1
ATOM 896 C CA . ALA A 1 113 ? 1.423 2.008 -14.578 1.00 95.44 113 ALA A CA 1
ATOM 897 C C . ALA A 1 113 ? 0.916 1.736 -16.007 1.00 95.44 113 ALA A C 1
ATOM 899 O O . ALA A 1 113 ? 1.717 1.525 -16.919 1.00 95.44 113 ALA A O 1
ATOM 900 N N . VAL A 1 114 ? -0.402 1.834 -16.230 1.00 95.62 114 VAL A N 1
ATOM 901 C CA . VAL A 1 114 ? -1.006 1.709 -17.570 1.00 95.62 114 VAL A CA 1
ATOM 902 C C . VAL A 1 114 ? -0.535 2.827 -18.505 1.00 95.62 114 VAL A C 1
ATOM 904 O O . VAL A 1 114 ? -0.167 2.554 -19.646 1.00 95.62 114 VAL A O 1
ATOM 907 N N . ASP A 1 115 ? -0.507 4.077 -18.036 1.00 95.69 115 ASP A N 1
ATOM 908 C CA . ASP A 1 115 ? -0.033 5.221 -18.826 1.00 95.69 115 ASP A CA 1
ATOM 909 C C . ASP A 1 115 ? 1.434 5.056 -19.265 1.00 95.69 115 ASP A C 1
ATOM 911 O O . ASP A 1 115 ? 1.780 5.337 -20.414 1.00 95.69 115 ASP A O 1
ATOM 915 N N . ASN A 1 116 ? 2.302 4.536 -18.391 1.00 93.12 116 ASN A N 1
ATOM 916 C CA . ASN A 1 116 ? 3.701 4.284 -18.729 1.00 93.12 116 ASN A CA 1
ATOM 917 C C . ASN A 1 116 ? 3.855 3.159 -19.765 1.00 93.12 116 ASN A C 1
ATOM 919 O O . ASN A 1 116 ? 4.596 3.332 -20.729 1.00 93.12 116 ASN A O 1
ATOM 923 N N . ALA A 1 117 ? 3.077 2.078 -19.650 1.00 91.75 117 ALA A N 1
ATOM 924 C CA . ALA A 1 117 ? 3.049 1.022 -20.662 1.00 91.75 117 ALA A CA 1
ATOM 925 C C . ALA A 1 117 ? 2.614 1.553 -22.043 1.00 91.75 117 ALA A C 1
ATOM 927 O O . ALA A 1 117 ? 3.199 1.197 -23.069 1.00 91.75 117 ALA A O 1
ATOM 928 N N . ILE A 1 118 ? 1.623 2.455 -22.083 1.00 92.88 118 ILE A N 1
ATOM 929 C CA . ILE A 1 118 ? 1.191 3.118 -23.324 1.00 92.88 118 ILE A CA 1
ATOM 930 C C . ILE A 1 118 ? 2.315 3.995 -23.884 1.00 92.88 118 ILE A C 1
ATOM 932 O O . ILE A 1 118 ? 2.573 3.951 -25.086 1.00 92.88 118 ILE A O 1
ATOM 936 N N . LYS A 1 119 ? 3.012 4.763 -23.038 1.00 89.00 119 LYS A N 1
ATOM 937 C CA . LYS A 1 119 ? 4.158 5.585 -23.457 1.00 89.00 119 LYS A CA 1
ATOM 938 C C . LYS A 1 119 ? 5.271 4.741 -24.069 1.00 89.00 119 LYS A C 1
ATOM 940 O O . LYS A 1 119 ? 5.739 5.092 -25.147 1.00 89.00 119 LYS A O 1
ATOM 945 N N . SER A 1 120 ? 5.626 3.614 -23.455 1.00 87.62 120 SER A N 1
ATOM 946 C CA . SER A 1 120 ? 6.596 2.666 -24.017 1.00 87.62 120 SER A CA 1
ATOM 947 C C . SER A 1 120 ? 6.145 2.128 -25.378 1.00 87.62 120 SER A C 1
ATOM 949 O O . SER A 1 120 ? 6.934 2.079 -26.319 1.00 87.62 120 SER A O 1
ATOM 951 N N . CYS A 1 121 ? 4.856 1.797 -25.531 1.00 87.62 121 CYS A N 1
ATOM 952 C CA . CYS A 1 121 ? 4.307 1.370 -26.820 1.00 87.62 121 CYS A CA 1
ATOM 953 C C . CYS A 1 121 ? 4.377 2.467 -27.896 1.00 87.62 121 CYS A C 1
ATOM 955 O O . CYS A 1 121 ? 4.672 2.178 -29.057 1.00 87.62 121 CYS A O 1
ATOM 957 N N . LEU A 1 122 ? 4.067 3.715 -27.530 1.00 86.81 122 LEU A N 1
ATOM 958 C CA . LEU A 1 122 ? 4.091 4.856 -28.445 1.00 86.81 122 LEU A CA 1
ATOM 959 C C . LEU A 1 122 ? 5.518 5.194 -28.879 1.00 86.81 122 LEU A C 1
ATOM 961 O O . LEU A 1 122 ? 5.746 5.363 -30.075 1.00 86.81 122 LEU A O 1
ATOM 965 N N . ASP A 1 123 ? 6.461 5.233 -27.937 1.00 83.75 123 ASP A N 1
ATOM 966 C CA . ASP A 1 123 ? 7.877 5.494 -28.205 1.00 83.75 123 ASP A CA 1
ATOM 967 C C . ASP A 1 123 ? 8.430 4.487 -29.221 1.00 83.75 123 ASP A C 1
ATOM 969 O O . ASP A 1 123 ? 8.867 4.879 -30.310 1.00 83.75 123 ASP A O 1
ATOM 973 N N . PHE A 1 124 ? 8.229 3.191 -28.950 1.00 80.06 124 PHE A N 1
ATOM 974 C CA . PHE A 1 124 ? 8.578 2.106 -29.867 1.00 80.06 124 PHE A CA 1
ATOM 975 C C . PHE A 1 124 ? 7.946 2.293 -31.252 1.00 80.06 124 PHE A C 1
ATOM 977 O O . PHE A 1 124 ? 8.610 2.167 -32.281 1.00 80.06 124 PHE A O 1
ATOM 984 N N . LYS A 1 125 ? 6.649 2.625 -31.307 1.00 82.00 125 LYS A N 1
ATOM 985 C CA . LYS A 1 125 ? 5.932 2.789 -32.579 1.00 82.00 125 LYS A CA 1
ATOM 986 C C . LYS A 1 125 ? 6.481 3.942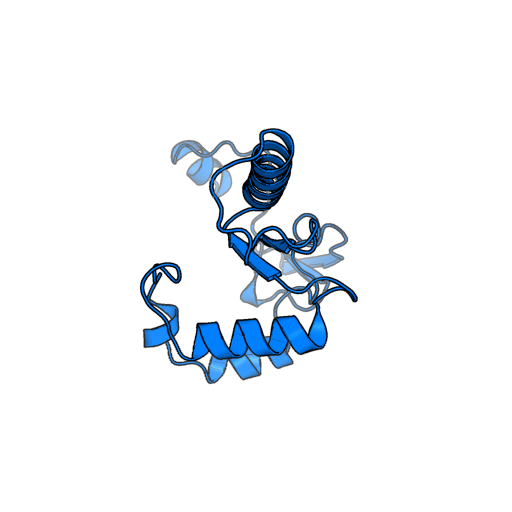 -33.422 1.00 82.00 125 LYS A C 1
ATOM 988 O O . LYS A 1 125 ? 6.410 3.869 -34.650 1.00 82.00 125 LYS A O 1
ATOM 993 N N . THR A 1 126 ? 6.981 4.996 -32.783 1.00 83.44 126 THR A N 1
ATOM 994 C CA . THR A 1 126 ? 7.512 6.190 -33.455 1.00 83.44 126 THR A CA 1
ATOM 995 C C . THR A 1 126 ? 9.005 6.116 -33.780 1.00 83.44 126 THR A C 1
ATOM 997 O O . THR A 1 126 ? 9.505 7.017 -34.449 1.00 83.44 126 THR A O 1
ATOM 1000 N N . GLY A 1 127 ? 9.698 5.046 -33.368 1.00 69.06 127 GLY A N 1
ATOM 1001 C CA . GLY A 1 127 ? 11.153 4.925 -33.503 1.00 69.06 127 GLY A CA 1
ATOM 1002 C C . GLY A 1 127 ? 11.907 5.856 -32.550 1.00 69.06 127 GLY A C 1
ATOM 1003 O O . GLY A 1 127 ? 12.891 6.473 -32.956 1.00 69.06 127 GLY A O 1
ATOM 1004 N N . GLY A 1 128 ? 11.377 6.032 -31.334 1.00 60.47 128 GLY A N 1
ATOM 1005 C CA . GLY A 1 128 ? 11.908 6.920 -30.303 1.00 60.47 128 GLY A CA 1
ATOM 1006 C C . GLY A 1 128 ? 13.300 6.540 -29.786 1.00 60.47 128 GLY A C 1
ATOM 1007 O O . GLY A 1 128 ? 13.817 5.458 -30.037 1.00 60.47 128 GLY A O 1
ATOM 1008 N N . SER A 1 129 ? 13.931 7.495 -29.097 1.00 53.28 129 SER A N 1
ATOM 1009 C CA . SER A 1 129 ? 15.361 7.556 -28.758 1.00 53.28 129 SER A CA 1
ATOM 1010 C C . SER A 1 129 ? 15.787 6.769 -27.510 1.00 53.28 129 SER A C 1
ATOM 1012 O O . SER A 1 129 ? 16.833 7.079 -26.933 1.00 53.28 129 SER A O 1
ATOM 1014 N N . LEU A 1 130 ? 14.987 5.815 -27.030 1.00 53.53 130 LEU A N 1
ATOM 1015 C CA . LEU A 1 130 ? 15.469 4.876 -26.021 1.00 53.53 130 LEU A CA 1
ATOM 1016 C C . LEU A 1 130 ? 16.452 3.940 -26.726 1.00 53.53 130 LEU A C 1
ATOM 1018 O O . LEU A 1 130 ? 16.061 3.221 -27.638 1.00 53.53 130 LEU A O 1
ATOM 1022 N N . ASP A 1 131 ? 17.728 4.048 -26.344 1.00 50.78 131 ASP A N 1
ATOM 1023 C CA . ASP A 1 131 ? 18.866 3.266 -26.843 1.00 50.78 131 ASP A CA 1
ATOM 1024 C C . ASP A 1 131 ? 18.450 1.845 -27.262 1.00 50.78 131 ASP A C 1
ATOM 1026 O O . ASP A 1 131 ? 17.685 1.190 -26.553 1.00 50.78 131 ASP A O 1
ATOM 1030 N N . ASP A 1 132 ? 18.962 1.352 -28.393 1.00 50.50 132 ASP A N 1
ATOM 1031 C CA . ASP A 1 132 ? 18.610 0.043 -28.967 1.00 50.50 132 ASP A CA 1
ATOM 1032 C C . ASP A 1 132 ? 18.824 -1.122 -27.967 1.00 50.50 132 ASP A C 1
ATOM 1034 O O . ASP A 1 132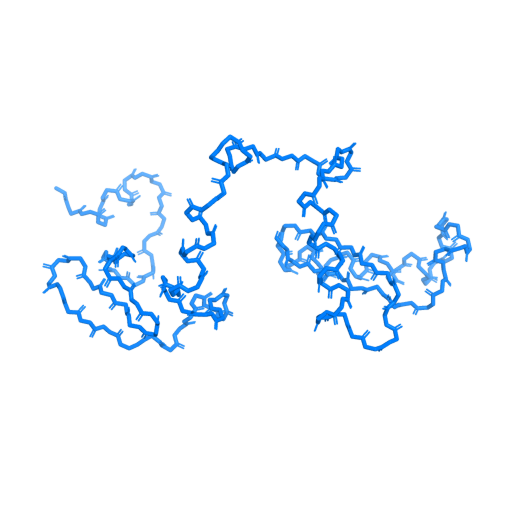 ? 18.278 -2.211 -28.143 1.00 50.50 132 ASP A O 1
ATOM 1038 N N . SER A 1 133 ? 19.571 -0.885 -26.879 1.00 51.50 133 SER A N 1
ATOM 1039 C CA . SER A 1 133 ? 19.740 -1.778 -25.724 1.00 51.50 133 SER A CA 1
ATOM 1040 C C . SER A 1 133 ? 18.495 -1.937 -24.822 1.00 51.50 133 SER A C 1
ATOM 1042 O O . SER A 1 133 ? 18.383 -2.946 -24.126 1.00 51.50 133 SER A O 1
ATOM 1044 N N . PHE A 1 134 ? 17.550 -0.990 -24.850 1.00 48.84 134 PHE A N 1
ATOM 1045 C CA . PHE A 1 134 ? 16.236 -1.032 -24.183 1.00 48.84 134 PHE A CA 1
ATOM 1046 C C . PHE A 1 134 ? 15.082 -1.373 -25.143 1.00 48.84 134 PHE A C 1
ATOM 1048 O O . PHE A 1 134 ? 13.977 -1.668 -24.689 1.00 48.84 134 PHE A O 1
ATOM 1055 N N . CYS A 1 135 ? 15.324 -1.367 -26.457 1.00 43.66 135 CYS A N 1
ATOM 1056 C CA . CYS A 1 135 ? 14.333 -1.676 -27.495 1.00 43.66 135 CYS A CA 1
ATOM 1057 C C . CYS A 1 135 ? 14.217 -3.182 -27.823 1.00 43.66 135 CYS A C 1
ATOM 1059 O O . CYS A 1 135 ? 13.909 -3.559 -28.957 1.00 43.66 135 CYS A O 1
ATOM 1061 N N . ALA A 1 136 ? 14.416 -4.062 -26.836 1.00 48.69 136 ALA A N 1
ATOM 1062 C CA . ALA A 1 136 ? 13.947 -5.449 -26.911 1.00 48.69 136 ALA A CA 1
ATOM 1063 C C . ALA A 1 136 ? 12.444 -5.504 -26.535 1.00 48.69 136 ALA A C 1
ATOM 1065 O O . ALA A 1 136 ? 11.970 -4.696 -25.737 1.00 48.69 136 ALA A O 1
ATOM 1066 N N . PRO A 1 137 ? 11.640 -6.371 -27.170 1.00 57.31 137 PRO A N 1
ATOM 1067 C CA . PRO A 1 137 ? 10.237 -6.086 -27.462 1.00 57.31 137 PRO A CA 1
ATOM 1068 C C . PRO A 1 137 ? 9.348 -6.160 -26.215 1.00 57.31 137 PRO A C 1
ATOM 1070 O O . PRO A 1 137 ? 9.136 -7.242 -25.705 1.00 57.31 137 PRO A O 1
ATOM 1073 N N . PHE A 1 138 ? 8.744 -5.044 -25.784 1.00 59.59 138 PHE A N 1
ATOM 1074 C CA . PHE A 1 138 ? 7.527 -4.972 -24.937 1.00 59.59 138 PHE A CA 1
ATOM 1075 C C . PHE A 1 138 ? 7.508 -5.748 -23.600 1.00 59.59 138 PHE A C 1
ATOM 1077 O O . PHE A 1 138 ? 6.481 -5.804 -22.925 1.00 59.59 138 PHE A O 1
ATOM 1084 N N . GLU A 1 139 ? 8.632 -6.316 -23.190 1.00 77.19 139 GLU A N 1
ATOM 1085 C CA . GLU A 1 139 ? 8.773 -7.238 -22.065 1.00 77.19 139 GLU A CA 1
ATOM 1086 C C . GLU A 1 139 ? 9.088 -6.473 -20.768 1.00 77.19 139 GLU A C 1
ATOM 1088 O O . GLU A 1 139 ? 9.987 -6.823 -19.998 1.00 77.19 139 GLU A O 1
ATOM 1093 N N . ILE A 1 140 ? 8.329 -5.393 -20.538 1.00 80.69 140 ILE A N 1
ATOM 1094 C CA . ILE A 1 140 ? 8.426 -4.529 -19.359 1.00 80.69 140 ILE A CA 1
ATOM 1095 C C . ILE A 1 140 ? 7.202 -4.733 -18.470 1.00 80.69 140 ILE A C 1
ATOM 1097 O O . ILE A 1 140 ? 6.058 -4.570 -18.897 1.00 80.69 140 ILE A O 1
ATOM 1101 N N . VAL A 1 141 ? 7.437 -5.061 -17.203 1.00 82.81 141 VAL A N 1
ATOM 1102 C CA . VAL A 1 141 ? 6.396 -5.007 -16.177 1.00 82.81 141 VAL A CA 1
ATOM 1103 C C . VAL A 1 141 ? 6.336 -3.586 -15.631 1.00 82.81 141 VAL A C 1
ATOM 1105 O O . VAL A 1 141 ? 7.293 -3.129 -15.013 1.00 82.81 141 VAL A O 1
ATOM 1108 N N . HIS A 1 142 ? 5.207 -2.905 -15.832 1.00 88.56 142 HIS A N 1
ATOM 1109 C CA . HIS A 1 142 ? 4.894 -1.635 -15.176 1.00 88.56 142 HIS A CA 1
ATOM 1110 C C . HIS A 1 142 ? 4.012 -1.938 -13.967 1.00 88.56 142 HIS A C 1
ATOM 1112 O O . HIS A 1 142 ? 2.841 -2.288 -14.125 1.00 88.56 142 HIS A O 1
ATOM 1118 N N . LEU A 1 143 ? 4.589 -1.876 -12.771 1.00 85.81 143 LEU A N 1
ATOM 1119 C CA . LEU A 1 143 ? 3.926 -2.294 -11.541 1.00 85.81 143 LEU A CA 1
ATOM 1120 C C . LEU A 1 143 ? 3.597 -1.087 -10.661 1.00 85.81 143 LEU A C 1
ATOM 1122 O O . LEU A 1 143 ? 4.457 -0.245 -10.404 1.00 85.81 143 LEU A O 1
ATOM 1126 N N . GLU A 1 144 ? 2.357 -1.067 -10.168 1.00 83.62 144 GLU A N 1
ATOM 1127 C CA . GLU A 1 144 ? 1.964 -0.243 -9.028 1.00 83.62 144 GLU A CA 1
ATOM 1128 C C . GLU A 1 144 ? 2.596 -0.785 -7.742 1.00 83.62 144 GLU A C 1
ATOM 1130 O O . GLU A 1 144 ? 2.371 -1.946 -7.384 1.00 83.62 144 GLU A O 1
ATOM 1135 N N . CYS A 1 145 ? 3.354 0.054 -7.044 1.00 64.31 145 CYS A N 1
ATOM 1136 C CA . CYS A 1 145 ? 4.010 -0.283 -5.783 1.00 64.31 145 CYS A CA 1
ATOM 1137 C C . CYS A 1 145 ? 3.865 0.825 -4.743 1.00 64.31 145 CYS A C 1
ATOM 1139 O O . CYS A 1 145 ? 3.955 2.010 -5.140 1.00 64.31 145 CYS A O 1
#

pLDDT: mean 90.22, std 12.1, range [43.66, 98.06]

InterPro domains:
  IPR005814 Aminotransferase class-III [PF00202] (26-124)
  IPR015421 Pyridoxal phosphate-dependent transferase, major domain [G3DSA:3.40.640.10] (56-126)
  IPR015422 Pyridoxal phosphate-dependent transferase, small domain [G3DSA:3.90.1150.10] (27-55)
  IPR015424 Pyridoxal phosphate-dependent transferase [SSF53383] (22-122)

Radius of gyration: 20.55 Å; chains: 1; bounding box: 41×35×52 Å

Foldseek 3Di:
DDPLVVCVVVVDDRPPDPFDWDLVPADFQWIATPPPRDIDRHPPCVVVPNVRGGPNPVVVVVVVPDDVVVVVDDDPCVVDPDPVNVVVVVVCVVPPQDPPQDAEAEDADPVVLVVVLVVVVVCLVVVHDPPVVPVDPSSYRSDHD

Sequence (145 aa):
MSRLSRLAHNGILVDGIPRFWDLSGSVGSRLREMDTGRIFLDFHTGYGSLPLGYNHPKMLERCSKWDVGVLANKVANSDIYTEEFLQFTEKFRETAMPKGFEHLFLIDGGALAVDNAIKSCLDFKTGGSLDDSFCAPFEIVHLEC